Protein AF-A0A0S3PRY5-F1 (afdb_monomer_lite)

Structure (mmCIF, N/CA/C/O backbone):
data_AF-A0A0S3PRY5-F1
#
_entry.id   AF-A0A0S3PRY5-F1
#
loop_
_atom_site.group_PDB
_atom_site.id
_atom_site.type_symbol
_atom_site.label_atom_id
_atom_site.label_alt_id
_atom_site.label_comp_id
_atom_site.label_asym_id
_atom_site.label_entity_id
_atom_site.label_seq_id
_atom_site.pdbx_PDB_ins_code
_atom_site.Cartn_x
_atom_site.Cartn_y
_atom_site.Cartn_z
_atom_site.occupancy
_atom_site.B_iso_or_equiv
_atom_site.auth_seq_id
_atom_site.auth_comp_id
_atom_site.auth_asym_id
_atom_site.auth_atom_id
_atom_site.pdbx_PDB_model_num
ATOM 1 N N . MET A 1 1 ? 2.781 7.810 -16.395 1.00 61.94 1 MET A N 1
ATOM 2 C CA . MET A 1 1 ? 3.169 6.680 -15.526 1.00 61.94 1 MET A CA 1
ATOM 3 C C . MET A 1 1 ? 3.810 7.285 -14.287 1.00 61.94 1 MET A C 1
ATOM 5 O O . MET A 1 1 ? 4.650 8.157 -14.458 1.00 61.94 1 MET A O 1
ATOM 9 N N . PHE A 1 2 ? 3.336 6.962 -13.083 1.00 75.50 2 PHE A N 1
ATOM 10 C CA . PHE A 1 2 ? 3.926 7.491 -11.845 1.00 75.50 2 PHE A CA 1
ATOM 11 C C . PHE A 1 2 ? 5.222 6.734 -11.523 1.00 75.50 2 PHE A C 1
ATOM 13 O O . PHE A 1 2 ? 5.267 5.524 -11.732 1.00 75.50 2 PHE A O 1
ATOM 20 N N . ASP A 1 3 ? 6.243 7.434 -11.022 1.00 86.81 3 ASP A N 1
ATOM 21 C CA . ASP A 1 3 ? 7.501 6.825 -10.563 1.00 86.81 3 ASP A CA 1
ATOM 22 C C . ASP A 1 3 ? 7.245 5.931 -9.333 1.00 86.81 3 ASP A C 1
ATOM 24 O O . ASP A 1 3 ? 6.451 6.275 -8.444 1.00 86.81 3 ASP A O 1
ATOM 28 N N . SER A 1 4 ? 7.930 4.787 -9.281 1.00 91.81 4 SER A N 1
ATOM 29 C CA . SER A 1 4 ? 7.949 3.864 -8.145 1.00 91.81 4 SER A CA 1
ATOM 30 C C . SER A 1 4 ? 8.176 4.557 -6.790 1.00 91.81 4 SER A C 1
ATOM 32 O O . SER A 1 4 ? 7.540 4.184 -5.800 1.00 91.81 4 SER A O 1
ATOM 34 N N . ALA A 1 5 ? 9.003 5.606 -6.732 1.00 94.25 5 ALA A N 1
ATOM 35 C CA . ALA A 1 5 ? 9.263 6.360 -5.504 1.00 94.25 5 ALA A CA 1
ATOM 36 C C . ALA A 1 5 ? 8.016 7.098 -4.984 1.00 94.25 5 ALA A C 1
ATOM 38 O O . ALA A 1 5 ? 7.712 7.059 -3.789 1.00 94.25 5 ALA A O 1
ATOM 39 N N . TYR A 1 6 ? 7.253 7.727 -5.882 1.00 95.00 6 TYR A N 1
ATOM 40 C CA . TYR A 1 6 ? 6.003 8.400 -5.525 1.00 95.00 6 TYR A CA 1
ATOM 41 C C . TYR A 1 6 ? 4.964 7.402 -5.002 1.00 95.00 6 TYR A C 1
ATOM 43 O O . TYR A 1 6 ? 4.306 7.659 -3.993 1.00 95.00 6 TYR A O 1
ATOM 51 N N . LEU A 1 7 ? 4.845 6.242 -5.652 1.00 96.50 7 LEU A N 1
ATOM 52 C CA . LEU A 1 7 ? 3.913 5.188 -5.248 1.00 96.50 7 LEU A CA 1
ATOM 53 C C . LEU A 1 7 ? 4.257 4.634 -3.857 1.00 96.50 7 LEU A C 1
ATOM 55 O O . LEU A 1 7 ? 3.361 4.480 -3.028 1.00 96.50 7 LEU A O 1
ATOM 59 N N . ARG A 1 8 ? 5.546 4.437 -3.543 1.00 97.44 8 ARG A N 1
ATOM 60 C CA . ARG A 1 8 ? 5.976 4.057 -2.183 1.00 97.44 8 ARG A CA 1
ATOM 61 C C . ARG A 1 8 ? 5.608 5.110 -1.144 1.00 97.44 8 ARG A C 1
ATOM 63 O O . ARG A 1 8 ? 5.071 4.761 -0.096 1.00 97.44 8 ARG A O 1
ATOM 70 N N . GLN A 1 9 ? 5.791 6.391 -1.460 1.00 97.81 9 GLN A N 1
ATOM 71 C CA . GLN A 1 9 ? 5.385 7.468 -0.558 1.00 97.81 9 GLN A CA 1
ATOM 72 C C . GLN A 1 9 ? 3.869 7.456 -0.284 1.00 97.81 9 GLN A C 1
ATOM 74 O O . GLN A 1 9 ? 3.446 7.714 0.845 1.00 97.81 9 GLN A O 1
ATOM 79 N N . GLN A 1 10 ? 3.031 7.155 -1.283 1.00 98.00 10 GLN A N 1
ATOM 80 C CA . GLN A 1 10 ? 1.585 7.021 -1.062 1.00 98.00 10 GLN A CA 1
ATOM 81 C C . GLN A 1 10 ? 1.246 5.805 -0.193 1.00 98.00 10 GLN A C 1
ATOM 83 O O . GLN A 1 10 ? 0.398 5.920 0.693 1.00 98.00 10 GLN A O 1
ATOM 88 N N . ALA A 1 11 ? 1.938 4.677 -0.381 1.00 98.06 11 ALA A N 1
ATOM 89 C CA . ALA A 1 11 ? 1.768 3.503 0.471 1.00 98.06 11 ALA A CA 1
ATOM 90 C C . ALA A 1 11 ? 2.065 3.825 1.945 1.00 98.06 11 ALA A C 1
ATOM 92 O O . ALA A 1 11 ? 1.221 3.595 2.810 1.00 98.06 11 ALA A O 1
ATOM 93 N N . GLU A 1 12 ? 3.207 4.459 2.222 1.00 98.19 12 GLU A N 1
ATOM 94 C CA . GLU A 1 12 ? 3.611 4.865 3.575 1.00 98.19 12 GLU A CA 1
ATOM 95 C C . GLU A 1 12 ? 2.612 5.837 4.220 1.00 98.19 12 GLU A C 1
ATOM 97 O O . GLU A 1 12 ? 2.289 5.723 5.407 1.00 98.19 12 GLU A O 1
ATOM 102 N N . ARG A 1 13 ? 2.076 6.787 3.439 1.00 98.25 13 ARG A N 1
ATOM 103 C CA . ARG A 1 13 ? 1.024 7.703 3.907 1.00 98.25 13 ARG A CA 1
ATOM 104 C C . ARG A 1 13 ? -0.240 6.947 4.297 1.00 98.25 13 ARG A C 1
ATOM 106 O O . ARG A 1 13 ? -0.783 7.213 5.367 1.00 98.25 13 ARG A O 1
ATOM 113 N N . CYS A 1 14 ? -0.688 6.007 3.467 1.00 98.31 14 CYS A N 1
ATOM 114 C CA . CYS A 1 14 ? -1.842 5.166 3.765 1.00 98.31 14 CYS A CA 1
ATOM 115 C C . CYS A 1 14 ? -1.620 4.319 5.028 1.00 98.31 14 CYS A C 1
ATOM 117 O O . CYS A 1 14 ? -2.504 4.269 5.878 1.00 98.31 14 CYS A O 1
ATOM 119 N N . GLU A 1 15 ? -0.439 3.722 5.214 1.00 98.19 15 GLU A N 1
ATOM 120 C CA . GLU A 1 15 ? -0.118 2.963 6.433 1.00 98.19 15 GLU A CA 1
ATOM 121 C C . GLU A 1 15 ? -0.094 3.838 7.687 1.00 98.19 15 GLU A C 1
ATOM 123 O O . GLU A 1 15 ? -0.572 3.430 8.747 1.00 98.19 15 GLU A O 1
ATOM 128 N N . ARG A 1 16 ? 0.465 5.049 7.590 1.00 98.56 16 ARG A N 1
ATOM 129 C CA . ARG A 1 16 ? 0.473 6.003 8.702 1.00 98.56 16 ARG A CA 1
ATOM 130 C C . ARG A 1 16 ? -0.948 6.410 9.085 1.00 98.56 16 ARG A C 1
ATOM 132 O O . ARG A 1 16 ? -1.309 6.280 10.250 1.00 98.56 16 ARG A O 1
ATOM 139 N N . LEU A 1 17 ? -1.769 6.795 8.108 1.00 98.25 17 LEU A N 1
ATOM 140 C CA . LEU A 1 17 ? -3.174 7.128 8.347 1.00 98.25 17 LEU A CA 1
ATOM 141 C C . LEU A 1 17 ? -3.951 5.937 8.918 1.00 98.25 17 LEU A C 1
ATOM 143 O O . LEU A 1 17 ? -4.758 6.120 9.819 1.00 98.25 17 LEU A O 1
ATOM 147 N N . ALA A 1 18 ? -3.685 4.712 8.456 1.00 98.06 18 ALA A N 1
ATOM 148 C CA . ALA A 1 18 ? -4.337 3.516 8.986 1.00 98.06 18 ALA A CA 1
ATOM 149 C C . ALA A 1 18 ? -4.008 3.261 10.465 1.00 98.06 18 ALA A C 1
ATOM 151 O O . ALA A 1 18 ? -4.8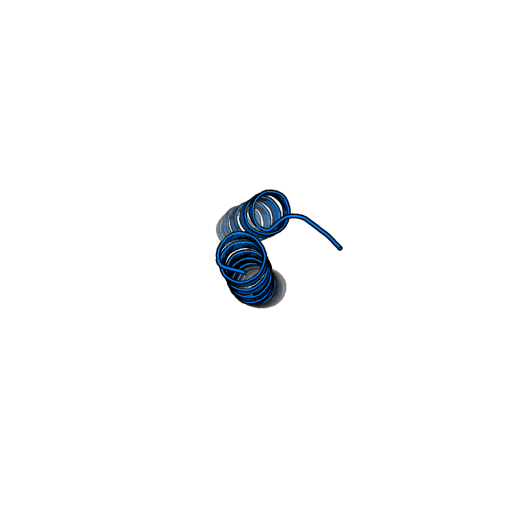44 2.716 11.180 1.00 98.06 18 ALA A O 1
ATOM 152 N N . ARG A 1 19 ? -2.802 3.628 10.923 1.00 97.62 19 ARG A N 1
ATOM 153 C CA . ARG A 1 19 ? -2.394 3.531 12.337 1.00 97.62 19 ARG A CA 1
ATOM 154 C C . ARG A 1 19 ? -3.052 4.596 13.212 1.00 97.62 19 ARG A C 1
ATOM 156 O O . ARG A 1 19 ? -3.329 4.330 14.374 1.00 97.62 19 ARG A O 1
ATOM 163 N N . GLU A 1 20 ? -3.282 5.780 12.656 1.00 97.81 20 GLU A N 1
ATOM 164 C CA . GLU A 1 20 ? -3.913 6.913 13.345 1.00 97.81 20 GLU A CA 1
ATOM 165 C C . GLU A 1 20 ? -5.457 6.841 13.302 1.00 97.81 20 GLU A C 1
ATOM 167 O O . GLU A 1 20 ? -6.138 7.536 14.055 1.00 97.81 20 GLU A O 1
ATOM 172 N N . CYS A 1 21 ? -6.034 6.007 12.430 1.00 96.19 21 CYS A N 1
ATOM 173 C CA . CYS A 1 21 ? -7.476 5.925 12.223 1.00 96.19 21 CYS A CA 1
ATOM 174 C C . CYS A 1 21 ? -8.173 5.086 13.305 1.00 96.19 21 CYS A C 1
ATOM 176 O O . CYS A 1 21 ? -7.952 3.882 13.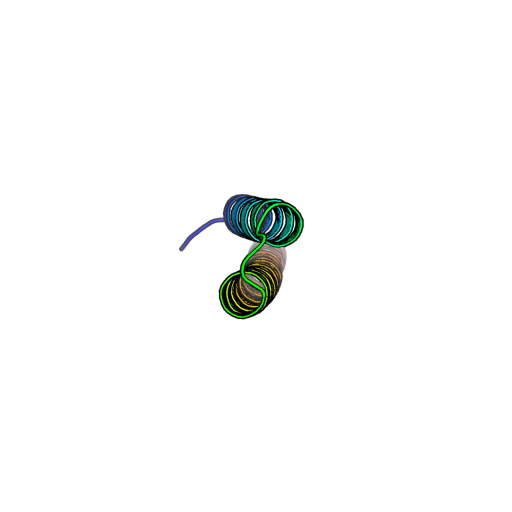417 1.00 96.19 21 CYS A O 1
ATOM 178 N N . ALA A 1 22 ? -9.085 5.714 14.051 1.00 95.88 22 ALA A N 1
ATOM 179 C CA . ALA A 1 22 ? -9.909 5.042 15.058 1.00 95.88 22 ALA A CA 1
ATOM 180 C C . ALA A 1 22 ? -11.048 4.188 14.462 1.00 95.88 22 ALA A C 1
ATOM 182 O O . ALA A 1 22 ? -11.610 3.341 15.152 1.00 95.88 22 ALA A O 1
ATOM 183 N N . VAL A 1 23 ? -11.410 4.410 13.193 1.00 98.06 23 VAL A N 1
ATOM 184 C CA . VAL A 1 23 ? -12.489 3.679 12.514 1.00 98.06 23 VAL A CA 1
ATOM 185 C C . VAL A 1 23 ? -11.901 2.461 11.805 1.00 98.06 23 VAL A C 1
ATOM 187 O O . VAL A 1 23 ? -11.207 2.597 10.798 1.00 98.06 23 VAL A O 1
ATOM 190 N N . GLU A 1 24 ? -12.196 1.264 12.316 1.00 97.56 24 GLU A N 1
ATOM 191 C CA . GLU A 1 24 ? -11.560 0.014 11.875 1.00 97.56 24 GLU A CA 1
ATOM 192 C C . GLU A 1 24 ? -11.731 -0.259 10.372 1.00 97.56 24 GLU A C 1
ATOM 194 O O . GLU A 1 24 ? -10.775 -0.651 9.699 1.00 97.56 24 GLU A O 1
ATOM 199 N N . ASP A 1 25 ? -12.918 -0.010 9.819 1.00 98.19 25 ASP A N 1
ATOM 200 C CA . ASP A 1 25 ? -13.184 -0.248 8.397 1.00 98.19 25 ASP A CA 1
ATOM 201 C C . ASP A 1 25 ? -12.405 0.714 7.493 1.00 98.19 25 ASP A C 1
ATOM 203 O O . ASP A 1 25 ? -11.850 0.301 6.473 1.00 98.19 25 ASP A O 1
ATOM 207 N N . ILE A 1 26 ? -12.259 1.976 7.906 1.00 97.69 26 ILE A N 1
ATOM 208 C CA . ILE A 1 26 ? -11.426 2.950 7.190 1.00 97.69 26 ILE A CA 1
ATOM 209 C C . ILE A 1 26 ? -9.950 2.550 7.302 1.00 97.69 26 ILE A C 1
ATOM 211 O O . ILE A 1 26 ? -9.229 2.582 6.306 1.00 97.69 26 ILE A O 1
ATOM 215 N N . ALA A 1 27 ? -9.495 2.103 8.476 1.00 98.06 27 ALA A N 1
ATOM 216 C CA . ALA A 1 27 ? -8.135 1.601 8.658 1.00 98.06 27 ALA A CA 1
ATOM 217 C C . ALA A 1 27 ? -7.844 0.378 7.766 1.00 98.06 27 ALA A C 1
ATOM 219 O O . ALA A 1 27 ? -6.753 0.271 7.198 1.00 98.06 27 ALA A O 1
ATOM 220 N N . LYS A 1 28 ? -8.811 -0.536 7.597 1.00 98.31 28 LYS A N 1
ATOM 221 C CA . LYS A 1 28 ? -8.715 -1.678 6.671 1.00 98.31 28 LYS A CA 1
ATOM 222 C C . LYS A 1 28 ? -8.599 -1.221 5.219 1.00 98.31 28 LYS A C 1
ATOM 224 O O . LYS A 1 28 ? -7.734 -1.726 4.503 1.00 98.31 28 LYS A O 1
ATOM 229 N N . GLU A 1 29 ? -9.414 -0.261 4.788 1.00 98.62 29 GLU A N 1
ATOM 230 C CA . GLU A 1 29 ? -9.330 0.277 3.425 1.00 98.62 29 GLU A CA 1
ATOM 231 C C . GLU A 1 29 ? -8.013 1.015 3.172 1.00 98.62 29 GLU A C 1
ATOM 233 O O . GLU A 1 29 ? -7.365 0.783 2.152 1.00 98.62 29 GLU A O 1
ATOM 238 N N . LEU A 1 30 ? -7.532 1.809 4.130 1.00 98.56 30 LEU A N 1
ATOM 239 C CA . LEU A 1 30 ? -6.223 2.459 4.043 1.00 98.56 30 LEU A CA 1
ATOM 240 C C . LEU A 1 30 ? -5.087 1.432 3.910 1.00 98.56 30 LEU A C 1
ATOM 242 O O . LEU A 1 30 ? -4.203 1.602 3.071 1.00 98.56 30 LEU A O 1
ATOM 246 N N . LYS A 1 31 ? -5.133 0.318 4.653 1.00 98.50 31 LYS A N 1
ATOM 247 C CA . LYS A 1 31 ? -4.170 -0.788 4.488 1.00 98.50 31 LYS A CA 1
ATOM 248 C C . LYS A 1 31 ? -4.259 -1.430 3.102 1.00 98.50 31 LYS A C 1
ATOM 250 O O . LYS A 1 31 ? -3.226 -1.669 2.482 1.00 98.50 31 LYS A O 1
ATOM 255 N N . ARG A 1 32 ? -5.468 -1.665 2.577 1.00 98.44 32 ARG A N 1
ATOM 256 C CA . ARG A 1 32 ? -5.662 -2.187 1.209 1.00 98.44 32 ARG A CA 1
ATOM 257 C C . ARG A 1 32 ? -5.090 -1.237 0.159 1.00 98.44 32 ARG A C 1
ATOM 259 O O . ARG A 1 32 ? -4.447 -1.692 -0.786 1.00 98.44 32 ARG A O 1
ATOM 266 N N . MET A 1 33 ? -5.295 0.070 0.322 1.00 98.38 33 MET A N 1
ATOM 267 C CA . MET A 1 33 ? -4.707 1.085 -0.553 1.00 98.38 33 MET A CA 1
ATOM 268 C C . MET A 1 33 ? -3.180 1.065 -0.489 1.00 98.38 33 MET A C 1
ATOM 270 O O . MET A 1 33 ? -2.542 1.058 -1.541 1.00 98.38 33 MET A O 1
ATOM 274 N N . ALA A 1 34 ? -2.597 0.974 0.710 1.00 98.38 34 ALA A N 1
ATOM 275 C CA . ALA A 1 34 ? -1.152 0.848 0.871 1.00 98.38 34 ALA A CA 1
ATOM 276 C C . ALA A 1 34 ? -0.598 -0.369 0.118 1.00 98.38 34 ALA A C 1
ATOM 278 O O . ALA A 1 34 ? 0.334 -0.229 -0.670 1.00 98.38 34 ALA A O 1
ATOM 279 N N . SER A 1 35 ? -1.227 -1.541 0.267 1.00 98.25 35 SER A N 1
ATOM 280 C CA . SER A 1 35 ? -0.816 -2.752 -0.454 1.00 98.25 35 SER A CA 1
ATOM 281 C C . SER A 1 35 ? -0.878 -2.588 -1.976 1.00 98.25 35 SER A C 1
ATOM 283 O O . SER A 1 35 ? 0.023 -3.046 -2.678 1.00 98.25 35 SER A O 1
ATOM 285 N N . ARG A 1 36 ? -1.908 -1.908 -2.505 1.00 98.25 36 ARG A N 1
ATOM 286 C CA . ARG A 1 36 ? -2.018 -1.628 -3.948 1.00 98.25 36 ARG A CA 1
ATOM 287 C C . ARG A 1 36 ? -0.903 -0.707 -4.432 1.00 98.25 36 ARG A C 1
ATOM 289 O O . ARG A 1 36 ? -0.303 -0.993 -5.465 1.00 98.25 36 ARG A O 1
ATOM 296 N N . TYR A 1 37 ? -0.609 0.360 -3.693 1.00 98.06 37 TYR A N 1
ATOM 297 C CA . TYR A 1 37 ? 0.476 1.273 -4.043 1.00 98.06 37 TYR A CA 1
ATOM 298 C C . TYR A 1 37 ? 1.843 0.587 -4.009 1.00 98.06 37 TYR A C 1
ATOM 300 O O . TYR A 1 37 ? 2.633 0.787 -4.929 1.00 98.06 37 TYR A O 1
ATOM 308 N N . THR A 1 38 ? 2.103 -0.277 -3.024 1.00 98.06 38 THR A N 1
ATOM 309 C CA . THR A 1 38 ? 3.337 -1.077 -2.970 1.00 98.06 38 THR A CA 1
ATOM 310 C C . THR A 1 38 ? 3.465 -1.991 -4.187 1.00 98.06 38 THR A C 1
ATOM 312 O O . THR A 1 38 ? 4.489 -1.960 -4.864 1.00 98.06 38 THR A O 1
ATOM 315 N N . ALA A 1 39 ? 2.408 -2.730 -4.536 1.00 97.25 39 ALA A N 1
ATOM 316 C CA . ALA A 1 39 ? 2.419 -3.602 -5.711 1.00 97.25 39 ALA A CA 1
ATOM 317 C C . ALA A 1 39 ? 2.651 -2.819 -7.018 1.00 97.25 39 ALA A C 1
ATOM 319 O O . ALA A 1 39 ? 3.412 -3.251 -7.886 1.00 97.25 39 ALA A O 1
ATOM 320 N N . GLN A 1 40 ? 2.031 -1.643 -7.152 1.00 96.69 40 GLN A N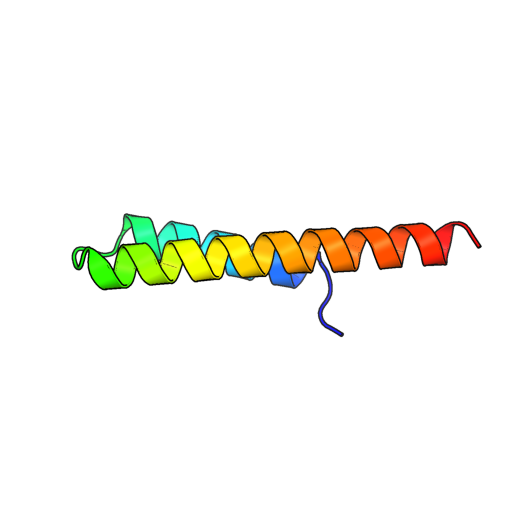 1
ATOM 321 C CA . GLN A 1 40 ? 2.260 -0.761 -8.297 1.00 96.69 40 GLN A CA 1
ATOM 322 C C . GLN A 1 40 ? 3.694 -0.224 -8.329 1.00 96.69 40 GLN A C 1
ATOM 324 O O . GLN A 1 40 ? 4.291 -0.171 -9.402 1.00 96.69 40 GLN A O 1
ATOM 329 N N . ALA A 1 41 ? 4.262 0.145 -7.179 1.00 96.19 41 ALA A N 1
ATOM 330 C CA . ALA A 1 41 ? 5.640 0.613 -7.091 1.00 96.19 41 ALA A CA 1
ATOM 331 C C . ALA A 1 41 ? 6.639 -0.473 -7.502 1.00 96.19 41 ALA A C 1
ATOM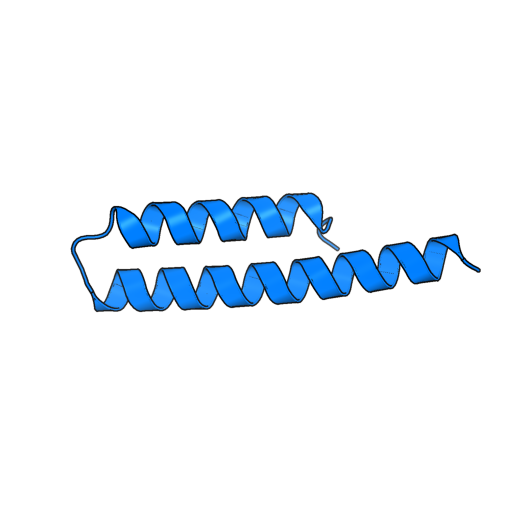 333 O O . ALA A 1 41 ? 7.586 -0.190 -8.232 1.00 96.19 41 ALA A O 1
ATOM 334 N N . ASP A 1 42 ? 6.418 -1.712 -7.062 1.00 96.06 42 ASP A N 1
ATOM 335 C CA . ASP A 1 42 ? 7.275 -2.846 -7.408 1.00 96.06 42 ASP A CA 1
ATOM 336 C C . ASP A 1 42 ? 7.191 -3.171 -8.903 1.00 96.06 42 ASP A C 1
ATOM 338 O O . ASP A 1 42 ? 8.217 -3.395 -9.548 1.00 96.06 42 ASP A O 1
ATOM 342 N N . SER A 1 43 ? 5.990 -3.100 -9.484 1.00 95.25 43 SER A N 1
ATOM 343 C CA . SER A 1 43 ? 5.803 -3.242 -10.930 1.00 95.25 43 SER A CA 1
ATOM 344 C C . SER A 1 43 ? 6.506 -2.127 -11.714 1.00 95.25 43 SER A C 1
ATOM 346 O O . SER A 1 43 ? 7.265 -2.424 -12.638 1.00 95.25 43 SER A O 1
ATOM 348 N N . ALA A 1 44 ? 6.329 -0.860 -11.319 1.00 93.19 44 ALA A N 1
ATOM 349 C CA . ALA A 1 44 ? 6.984 0.282 -11.959 1.00 93.19 44 ALA A CA 1
ATOM 350 C C . ALA A 1 44 ? 8.514 0.163 -11.899 1.00 93.19 44 ALA A C 1
ATOM 352 O O . ALA A 1 44 ? 9.184 0.293 -12.922 1.00 93.19 44 ALA A O 1
ATOM 353 N N . ARG A 1 45 ? 9.060 -0.200 -10.732 1.00 93.44 45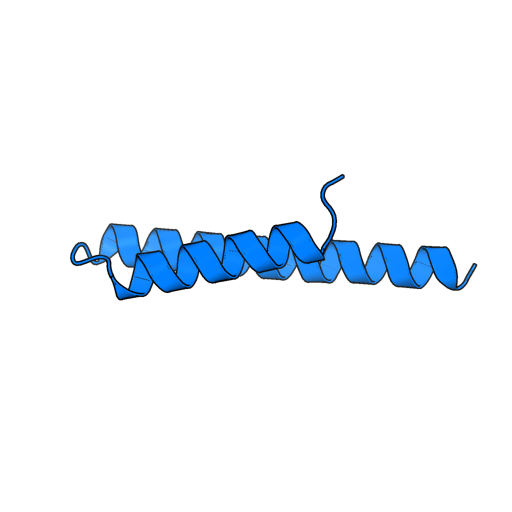 ARG A N 1
ATOM 354 C CA . ARG A 1 45 ? 10.498 -0.424 -10.551 1.00 93.44 45 ARG A CA 1
ATOM 355 C C . ARG A 1 45 ? 11.017 -1.570 -11.418 1.00 93.44 45 ARG A C 1
ATOM 357 O O . ARG A 1 45 ? 12.105 -1.462 -11.975 1.00 93.44 45 ARG A O 1
ATOM 364 N N . SER A 1 46 ? 10.265 -2.665 -11.537 1.00 93.06 46 SER A N 1
ATOM 365 C CA . SER A 1 46 ? 10.646 -3.778 -12.412 1.00 93.06 46 SER A CA 1
ATOM 366 C C . SER A 1 46 ? 10.745 -3.326 -13.868 1.00 93.06 46 SER A C 1
ATOM 368 O O . SER A 1 46 ? 11.722 -3.649 -14.536 1.00 93.06 46 SER A O 1
ATOM 370 N N . ILE A 1 47 ? 9.769 -2.549 -14.345 1.00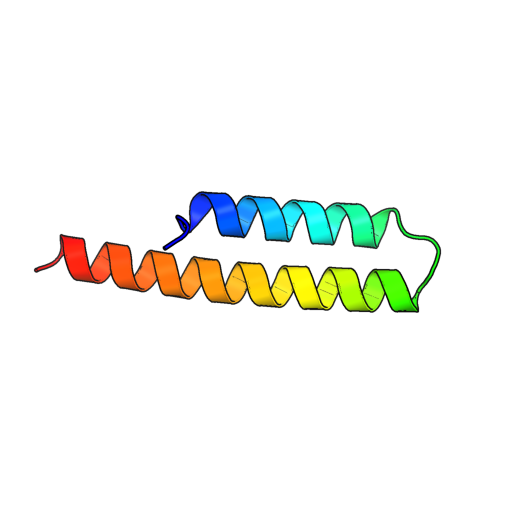 91.06 47 ILE A N 1
ATOM 371 C CA . ILE A 1 47 ? 9.762 -2.007 -15.710 1.00 91.06 47 ILE A CA 1
ATOM 372 C C . ILE A 1 47 ? 10.961 -1.074 -15.926 1.00 91.06 47 ILE A C 1
ATOM 374 O O . ILE A 1 47 ? 11.654 -1.192 -16.935 1.00 91.06 47 ILE A O 1
ATOM 378 N N . GLU A 1 48 ? 11.247 -0.184 -14.972 1.00 89.19 48 GLU A N 1
ATOM 379 C CA . GLU A 1 48 ? 12.402 0.721 -15.025 1.00 89.19 48 GLU A CA 1
ATOM 380 C C . GLU A 1 48 ? 13.736 -0.035 -15.092 1.00 89.19 48 GLU A C 1
ATOM 382 O O . GLU A 1 48 ? 14.626 0.347 -15.852 1.00 89.19 48 GLU A O 1
ATOM 387 N N . LEU A 1 49 ? 13.885 -1.115 -14.318 1.00 91.88 49 LEU A N 1
ATOM 388 C CA . LEU A 1 49 ? 15.086 -1.953 -14.339 1.00 91.88 49 LEU A CA 1
ATOM 389 C C . LEU A 1 49 ? 15.247 -2.679 -15.677 1.00 91.88 49 LEU A C 1
ATOM 391 O O . LEU A 1 49 ? 16.349 -2.692 -16.219 1.00 91.88 49 LEU A O 1
ATOM 395 N N . THR A 1 50 ? 14.166 -3.236 -16.232 1.00 91.75 50 THR A N 1
ATOM 396 C CA . THR A 1 50 ? 14.193 -3.868 -17.559 1.00 91.75 50 THR A CA 1
ATOM 397 C C . THR A 1 50 ? 14.561 -2.863 -18.649 1.00 91.75 50 THR A C 1
ATOM 399 O O . THR A 1 50 ? 15.405 -3.166 -19.484 1.00 91.75 50 THR A O 1
ATOM 402 N N . ALA A 1 51 ? 13.998 -1.653 -18.613 1.00 87.56 51 ALA A N 1
ATOM 403 C CA . ALA A 1 51 ? 14.299 -0.605 -19.588 1.00 87.56 51 ALA A CA 1
ATOM 404 C C . ALA A 1 51 ? 15.758 -0.120 -19.530 1.00 87.56 51 ALA A C 1
ATOM 406 O O . ALA A 1 51 ? 16.290 0.313 -20.542 1.00 87.56 51 ALA A O 1
ATOM 407 N N . ARG A 1 52 ? 16.410 -0.185 -18.362 1.00 87.19 52 ARG A N 1
ATOM 408 C CA . ARG A 1 52 ? 17.833 0.169 -18.202 1.00 87.19 52 ARG A CA 1
ATOM 409 C C . ARG A 1 52 ? 18.797 -0.941 -18.623 1.00 87.19 52 ARG A C 1
ATOM 411 O O . ARG A 1 52 ? 19.982 -0.669 -18.775 1.00 87.19 52 ARG A O 1
ATOM 418 N N . ALA A 1 53 ? 18.315 -2.177 -18.717 1.00 84.88 53 ALA A N 1
ATOM 419 C CA . ALA A 1 53 ? 19.118 -3.348 -19.060 1.00 84.88 53 ALA A CA 1
ATOM 420 C C . ALA A 1 53 ? 19.084 -3.697 -20.562 1.00 84.88 53 ALA A C 1
ATOM 422 O O . ALA A 1 53 ? 19.806 -4.604 -20.973 1.00 84.88 53 ALA A O 1
ATOM 423 N N . ALA A 1 54 ? 18.240 -3.013 -21.344 1.00 70.06 54 ALA A N 1
ATOM 424 C CA . ALA A 1 54 ? 18.127 -3.119 -22.801 1.00 70.06 54 ALA A CA 1
ATOM 425 C C . ALA A 1 54 ? 18.939 -2.018 -23.496 1.00 70.06 54 ALA A C 1
ATOM 427 O O . ALA A 1 54 ? 19.487 -2.309 -24.581 1.00 70.06 54 ALA A O 1
#

Sequence (54 aa):
MFDSAYLRQQAERCERLARECAVEDIAKELKRMASRYTAQADSARSIELTARAA

pLDDT: mean 94.34, std 7.14, range [61.94, 98.62]

Organism: NCBI:txid1333996

Radius of gyration: 13.37 Å; chains: 1; bounding box: 32×12×38 Å

Foldseek 3Di:
DDALVVLQVQLVVLQVVLVVDPDPVSSVVSNVSSVVSNVVSVVNVVVVVVVVVD

Secondary structure (DSSP, 8-state):
---HHHHHHHHHHHHHHHHH---HHHHHHHHHHHHHHHHHHHHHHHHHHHHHH-